Protein AF-A0A8J7CRI2-F1 (afdb_monomer_lite)

Secondary structure (DSSP, 8-state):
---S-TT-SS--S-----EEE-SSPBPPPHHHHHH-GGGGG--B--EEES----

pLDDT: mean 85.54, std 10.89, range [47.16, 96.44]

Foldseek 3Di:
DQPDDPPDPDRDPPDDDQKAWPDAWDQDDPVVCVVPVVSRPDTDTDIGGPDDDD

Radius of gyration: 18.37 Å; chains: 1; bounding box: 38×15×52 Å

Structure (mmCIF, N/CA/C/O backbone):
data_AF-A0A8J7CRI2-F1
#
_entry.id   AF-A0A8J7CRI2-F1
#
loop_
_atom_site.group_PDB
_atom_site.id
_atom_site.type_symbol
_atom_site.label_atom_id
_atom_site.label_alt_id
_atom_site.label_comp_id
_atom_site.label_asym_id
_atom_site.label_entity_id
_atom_site.label_seq_id
_atom_site.pdbx_PDB_ins_code
_atom_site.Cartn_x
_atom_site.Cartn_y
_atom_site.Cartn_z
_atom_site.occupancy
_atom_site.B_iso_or_equiv
_atom_site.auth_seq_id
_atom_site.auth_comp_id
_atom_site.auth_asym_id
_atom_site.auth_atom_id
_atom_site.pdbx_PDB_model_num
ATOM 1 N N . GLY A 1 1 ? -6.511 0.228 12.550 1.00 65.06 1 GLY A N 1
ATOM 2 C CA . GLY A 1 1 ? -5.684 -0.115 13.720 1.00 65.06 1 GLY A CA 1
ATOM 3 C C . GLY A 1 1 ? -6.265 0.582 14.923 1.00 65.06 1 GLY A C 1
ATOM 4 O O . GLY A 1 1 ? -6.773 1.683 14.758 1.00 65.06 1 GLY A O 1
ATOM 5 N N . CYS A 1 2 ? -6.251 -0.062 16.087 1.00 77.38 2 CYS A N 1
ATOM 6 C CA . CYS A 1 2 ? -6.645 0.595 17.328 1.00 77.38 2 CYS A CA 1
ATOM 7 C C . CYS A 1 2 ? -5.527 1.561 17.742 1.00 77.38 2 CYS A C 1
ATOM 9 O O . CYS A 1 2 ? -4.365 1.162 17.759 1.00 77.38 2 CYS A O 1
ATOM 11 N N . ILE A 1 3 ? -5.872 2.817 18.020 1.00 82.06 3 ILE A N 1
ATOM 12 C CA . ILE A 1 3 ? -4.921 3.845 18.482 1.00 82.06 3 ILE A CA 1
ATOM 13 C C . ILE A 1 3 ? -4.826 3.902 20.012 1.00 82.06 3 ILE A C 1
ATOM 15 O O . ILE A 1 3 ? -4.028 4.655 20.557 1.00 82.06 3 ILE A O 1
ATOM 19 N N . CYS A 1 4 ? -5.659 3.124 20.706 1.00 83.56 4 CYS A N 1
ATOM 20 C CA . CYS A 1 4 ? -5.685 3.080 22.156 1.00 83.56 4 CYS A CA 1
ATOM 21 C C . CYS A 1 4 ? -4.372 2.468 22.710 1.00 83.56 4 CYS A C 1
ATOM 23 O O . CYS A 1 4 ? -3.879 1.482 22.149 1.00 83.56 4 CYS A O 1
ATOM 25 N N . PRO A 1 5 ? -3.819 2.994 23.822 1.00 82.06 5 PRO A N 1
ATOM 26 C CA . PRO A 1 5 ? -2.662 2.400 24.490 1.00 82.06 5 PRO A CA 1
ATOM 27 C C . PRO A 1 5 ? -2.967 0.977 24.974 1.00 82.06 5 PRO A C 1
ATOM 29 O O . PRO A 1 5 ? -4.063 0.712 25.467 1.00 82.06 5 PRO A O 1
ATOM 32 N N . LYS A 1 6 ? -1.985 0.066 24.906 1.00 77.31 6 LYS A N 1
ATOM 33 C CA . LYS A 1 6 ? -2.160 -1.344 25.320 1.00 77.31 6 LYS A CA 1
ATOM 34 C C . LYS A 1 6 ? -2.517 -1.526 26.804 1.00 77.31 6 LYS A C 1
ATOM 36 O O . LYS A 1 6 ? -3.004 -2.585 27.171 1.00 77.31 6 LYS A O 1
ATOM 41 N N . ASN A 1 7 ? -2.275 -0.516 27.638 1.00 84.50 7 ASN A N 1
ATOM 42 C CA . ASN A 1 7 ? -2.526 -0.551 29.081 1.00 84.50 7 ASN A CA 1
ATOM 43 C C . ASN A 1 7 ? -3.988 -0.260 29.455 1.00 84.50 7 ASN A C 1
ATOM 45 O O . ASN A 1 7 ? -4.331 -0.325 30.632 1.00 84.50 7 ASN A O 1
ATOM 49 N N . PHE A 1 8 ? -4.842 0.104 28.495 1.00 79.88 8 PHE A N 1
ATOM 50 C CA . PHE A 1 8 ? -6.231 0.438 28.792 1.00 79.88 8 PHE A CA 1
ATOM 51 C C . PHE A 1 8 ? -7.089 -0.834 28.866 1.00 79.88 8 PHE A C 1
ATOM 53 O O . PHE A 1 8 ? -7.107 -1.602 27.903 1.00 79.88 8 PHE A O 1
ATOM 60 N N . PRO A 1 9 ? -7.835 -1.051 29.968 1.00 81.44 9 PRO A N 1
ATOM 61 C CA . PRO A 1 9 ? -8.671 -2.241 30.134 1.00 81.44 9 PRO A CA 1
ATOM 62 C C . PRO A 1 9 ? -9.918 -2.230 29.235 1.00 81.44 9 PRO A C 1
ATOM 64 O O . PRO A 1 9 ? -10.515 -3.277 29.003 1.00 81.44 9 PRO A O 1
ATOM 67 N N . VAL A 1 10 ? -10.310 -1.063 28.710 1.00 82.62 10 VAL A N 1
ATOM 68 C CA . VAL A 1 10 ? -11.462 -0.887 27.815 1.00 82.62 10 VAL A CA 1
ATOM 69 C C . VAL A 1 10 ? -11.111 0.017 26.634 1.00 82.62 10 VAL A C 1
ATOM 71 O O . VAL A 1 10 ? -10.299 0.936 26.746 1.00 82.62 10 VAL A O 1
ATOM 74 N N . CYS A 1 11 ? -11.728 -0.243 25.479 1.00 80.94 11 CYS A N 1
ATOM 75 C CA . CYS A 1 11 ? -11.546 0.579 24.285 1.00 80.94 11 CYS A CA 1
ATOM 76 C C . CYS A 1 11 ? -12.253 1.932 24.453 1.00 80.94 11 CYS A C 1
ATOM 78 O O . CYS A 1 11 ? -13.462 1.968 24.652 1.00 80.94 11 CYS A O 1
ATOM 80 N N . VAL A 1 12 ? -11.508 3.034 24.318 1.00 82.44 12 VAL A N 1
ATOM 81 C CA . VAL A 1 12 ? -12.040 4.411 24.412 1.00 82.44 12 VAL A CA 1
ATOM 82 C C . VAL A 1 12 ? -11.986 5.181 23.088 1.00 82.44 12 VAL A C 1
ATOM 84 O O . VAL A 1 12 ? -12.570 6.249 22.963 1.00 82.44 12 VAL A O 1
ATOM 87 N N . CYS A 1 13 ? -11.287 4.657 22.078 1.00 78.56 13 CYS A N 1
ATOM 88 C CA . CYS A 1 13 ? -11.017 5.372 20.829 1.00 78.56 13 CYS A CA 1
ATOM 89 C C . CYS A 1 13 ? -12.104 5.188 19.758 1.00 78.56 13 CYS A C 1
ATOM 91 O O . CYS A 1 13 ? -12.077 5.907 18.764 1.00 78.56 13 CYS A O 1
ATOM 93 N N . ASN A 1 14 ? -13.019 4.217 19.911 1.00 75.62 14 ASN A N 1
ATOM 94 C CA . ASN A 1 14 ? -14.115 3.896 18.975 1.00 75.62 14 ASN 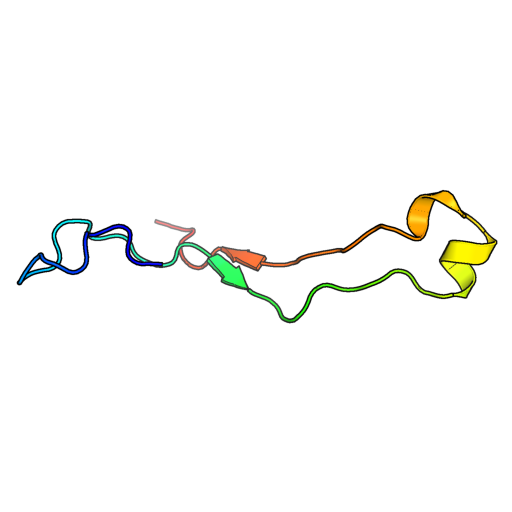A CA 1
ATOM 95 C C . ASN A 1 14 ? -13.730 3.823 17.476 1.00 75.62 14 ASN A C 1
ATOM 97 O O . ASN A 1 14 ? -14.589 3.862 16.594 1.00 75.62 14 ASN A O 1
ATOM 101 N N . HIS A 1 15 ? -12.438 3.687 17.169 1.00 78.56 15 HIS A N 1
ATOM 102 C CA . HIS A 1 15 ? -11.909 3.839 15.824 1.00 78.56 15 HIS A CA 1
ATOM 103 C C . HIS A 1 15 ? -12.176 2.573 15.008 1.00 78.56 15 HIS A C 1
ATOM 105 O O . HIS A 1 15 ? -11.516 1.544 15.178 1.00 78.56 15 HIS A O 1
ATOM 111 N N . ARG A 1 16 ? -13.125 2.654 14.079 1.00 76.81 16 ARG A N 1
ATOM 112 C CA . ARG A 1 16 ? -13.452 1.565 13.152 1.00 76.81 16 ARG A CA 1
ATOM 113 C C . ARG A 1 16 ? -12.682 1.727 11.847 1.00 76.81 16 ARG A C 1
ATOM 115 O O . ARG A 1 16 ? -12.255 2.821 11.487 1.00 76.81 16 ARG A O 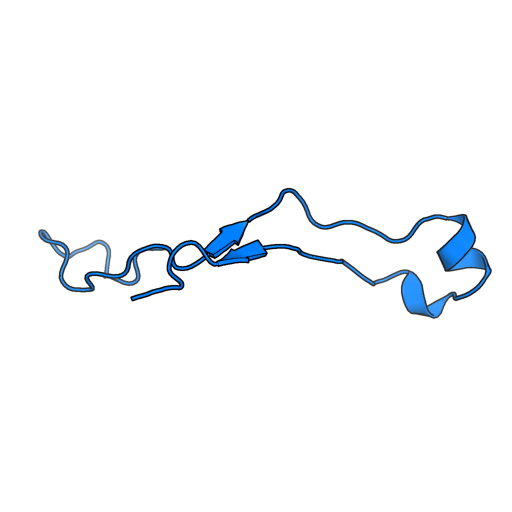1
ATOM 122 N N . ALA A 1 17 ? -12.440 0.617 11.156 1.00 79.69 17 ALA A N 1
ATOM 123 C CA . ALA A 1 17 ? -11.793 0.663 9.853 1.00 79.69 17 ALA A CA 1
ATOM 124 C C . ALA A 1 17 ? -12.689 1.423 8.863 1.00 79.69 17 ALA A C 1
ATOM 126 O O . ALA A 1 17 ? -13.848 1.068 8.681 1.00 79.69 17 ALA A O 1
ATOM 127 N N . THR A 1 18 ? -12.148 2.470 8.241 1.00 82.94 18 THR A N 1
ATOM 128 C CA . THR A 1 18 ? -12.854 3.296 7.247 1.00 82.94 18 THR A CA 1
ATOM 129 C C . THR A 1 18 ? -12.597 2.839 5.815 1.00 82.94 18 THR A C 1
ATOM 131 O O . THR A 1 18 ? -13.354 3.183 4.908 1.00 82.94 18 THR A O 1
ATOM 134 N N . ILE A 1 19 ? -11.545 2.044 5.607 1.00 88.38 19 ILE A N 1
ATOM 135 C CA . ILE A 1 19 ? -11.143 1.520 4.306 1.00 88.38 19 ILE A CA 1
ATOM 136 C C . ILE A 1 19 ? -10.826 0.022 4.384 1.00 88.38 19 ILE A C 1
ATOM 138 O O . ILE A 1 19 ? -10.300 -0.466 5.388 1.00 88.38 19 ILE A O 1
ATOM 142 N N . LYS A 1 20 ? -11.105 -0.696 3.300 1.00 88.56 20 LYS A N 1
ATOM 143 C CA . LYS A 1 20 ? -10.722 -2.084 3.047 1.00 88.56 20 LYS A CA 1
ATOM 144 C C . LYS A 1 20 ? -9.630 -2.108 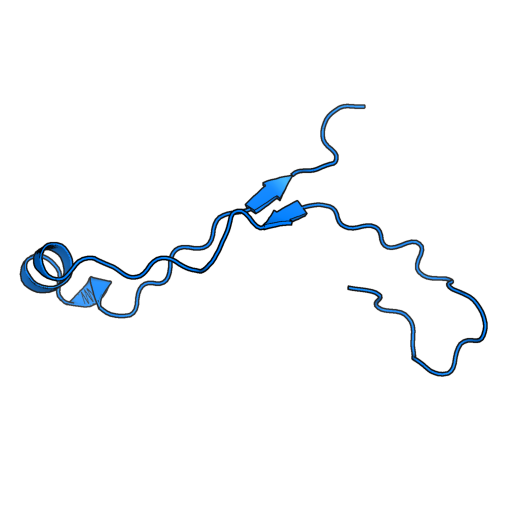1.987 1.00 88.56 20 LYS A C 1
ATOM 146 O O . LYS A 1 20 ? -9.790 -1.569 0.900 1.00 88.56 20 LYS A O 1
ATOM 151 N N . ILE A 1 21 ? -8.499 -2.729 2.299 1.00 90.56 21 ILE A N 1
ATOM 152 C CA . ILE A 1 21 ? -7.351 -2.784 1.388 1.00 90.56 21 ILE A CA 1
ATOM 153 C C . ILE A 1 21 ? -7.622 -3.826 0.295 1.00 90.56 21 ILE A C 1
ATOM 155 O O . ILE A 1 21 ? -7.905 -4.985 0.601 1.00 90.56 21 ILE A O 1
ATOM 159 N N . LEU A 1 22 ? -7.498 -3.430 -0.975 1.00 89.12 22 LEU A N 1
ATOM 160 C CA . LEU A 1 22 ? -7.743 -4.288 -2.139 1.00 89.12 22 LEU A CA 1
ATOM 161 C C . LEU A 1 22 ? -6.445 -4.957 -2.623 1.00 89.12 22 LEU A C 1
ATOM 163 O O . LEU A 1 22 ? -5.997 -4.782 -3.756 1.00 89.12 22 LEU A O 1
ATOM 167 N N . GLY A 1 23 ? -5.836 -5.751 -1.739 1.00 92.25 23 GLY A N 1
ATOM 168 C CA . GLY A 1 23 ? -4.672 -6.586 -2.048 1.00 92.25 23 GLY A CA 1
ATOM 169 C C . GLY A 1 23 ? -3.307 -5.951 -1.758 1.00 92.25 23 GLY A C 1
ATOM 170 O O . GLY A 1 23 ? -3.179 -4.944 -1.064 1.00 92.25 23 GLY A O 1
ATOM 171 N N . LYS A 1 24 ? -2.247 -6.605 -2.249 1.00 91.94 24 LYS A N 1
ATOM 172 C CA . LYS A 1 24 ? -0.853 -6.169 -2.055 1.00 91.94 24 LYS A CA 1
ATOM 173 C C . LYS A 1 24 ? -0.499 -5.033 -3.018 1.00 91.94 24 LYS A C 1
ATOM 17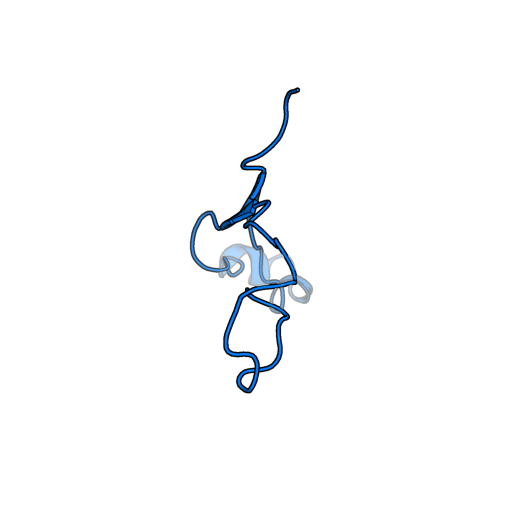5 O O . LYS A 1 24 ? -1.086 -4.915 -4.090 1.00 91.94 24 LYS A O 1
ATOM 180 N N . ALA A 1 25 ? 0.505 -4.236 -2.650 1.00 92.69 25 ALA A N 1
ATOM 181 C CA . ALA A 1 25 ? 1.021 -3.185 -3.522 1.00 92.69 25 ALA A CA 1
ATOM 182 C C . ALA A 1 25 ? 1.482 -3.764 -4.873 1.00 92.69 25 ALA A C 1
ATOM 184 O O . ALA A 1 25 ? 2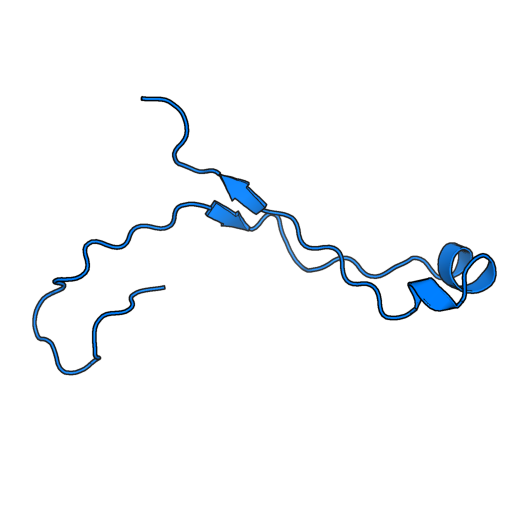.154 -4.798 -4.906 1.00 92.69 25 ALA A O 1
ATOM 185 N N . ARG A 1 26 ? 1.126 -3.102 -5.977 1.00 93.75 26 ARG A N 1
ATOM 186 C CA . ARG A 1 26 ? 1.521 -3.494 -7.335 1.00 93.75 26 ARG A CA 1
ATOM 187 C C . ARG A 1 26 ? 2.787 -2.747 -7.742 1.00 93.75 26 ARG A C 1
ATOM 189 O O . ARG A 1 26 ? 2.869 -1.532 -7.571 1.00 93.75 26 ARG A O 1
ATOM 196 N N . ALA A 1 27 ? 3.762 -3.498 -8.240 1.00 94.12 27 ALA A N 1
ATOM 197 C CA . ALA A 1 27 ? 4.987 -2.969 -8.824 1.00 94.12 27 ALA A CA 1
ATOM 198 C C . ALA A 1 27 ? 4.788 -2.719 -10.333 1.00 94.12 27 ALA A C 1
ATOM 200 O O . ALA A 1 27 ? 3.943 -3.389 -10.938 1.00 94.12 27 ALA A O 1
ATOM 201 N N . PRO A 1 28 ? 5.548 -1.791 -10.936 1.00 92.69 28 PRO A N 1
ATOM 202 C CA . PRO A 1 28 ? 5.561 -1.580 -12.383 1.00 92.69 28 PRO A CA 1
ATOM 203 C C . PRO A 1 28 ? 6.013 -2.841 -13.131 1.00 92.69 28 PRO A C 1
ATOM 205 O O . PRO A 1 28 ? 6.819 -3.634 -12.633 1.00 92.69 28 PRO A O 1
ATOM 208 N N . ALA A 1 29 ? 5.523 -3.016 -14.357 1.00 94.00 29 ALA A N 1
ATOM 209 C CA . ALA A 1 29 ? 5.970 -4.102 -15.225 1.00 94.00 29 ALA A CA 1
ATOM 210 C C . ALA A 1 29 ? 7.357 -3.805 -15.822 1.00 94.00 29 ALA A C 1
ATOM 212 O O . ALA A 1 29 ? 7.713 -2.656 -16.074 1.00 94.00 29 ALA A O 1
ATOM 213 N N . GLN A 1 30 ? 8.122 -4.846 -16.160 1.00 94.12 30 GLN A N 1
ATOM 214 C CA . GLN A 1 30 ? 9.459 -4.686 -16.756 1.00 94.12 30 GLN A CA 1
ATOM 215 C C . GLN A 1 30 ? 9.450 -3.865 -18.057 1.00 94.12 30 GLN A C 1
ATOM 217 O O . GLN A 1 30 ? 10.367 -3.090 -18.316 1.00 94.12 30 GLN A O 1
ATOM 222 N N . ALA A 1 31 ? 8.404 -4.004 -18.876 1.00 95.75 31 ALA A N 1
ATOM 223 C CA . ALA A 1 31 ? 8.242 -3.209 -20.094 1.00 95.75 31 ALA A CA 1
ATOM 224 C C . ALA A 1 31 ? 8.069 -1.709 -19.800 1.00 95.75 31 ALA A C 1
ATOM 226 O O . ALA A 1 31 ? 8.605 -0.871 -20.523 1.00 95.75 31 ALA A O 1
ATOM 227 N N . GLU A 1 32 ? 7.365 -1.377 -18.719 1.00 92.12 32 GLU A N 1
ATOM 228 C CA . GLU A 1 32 ? 7.138 -0.001 -18.284 1.00 92.12 32 GLU A CA 1
ATOM 229 C C . GLU A 1 32 ? 8.422 0.625 -17.744 1.00 92.12 32 GLU A C 1
ATOM 231 O O . GLU A 1 32 ? 8.743 1.745 -18.121 1.00 92.12 32 GLU A O 1
ATOM 236 N N . ILE A 1 33 ? 9.211 -0.122 -16.965 1.00 94.56 33 ILE A N 1
ATOM 237 C CA . ILE A 1 33 ? 10.518 0.338 -16.471 1.00 94.56 33 ILE A CA 1
ATOM 238 C C . ILE A 1 33 ? 11.470 0.644 -17.639 1.00 94.56 33 ILE A C 1
ATOM 240 O O . ILE A 1 33 ? 12.167 1.655 -17.610 1.00 94.56 33 ILE A O 1
ATOM 244 N N . ARG A 1 34 ? 11.476 -0.182 -18.697 1.00 95.19 34 ARG A N 1
ATOM 245 C CA . ARG A 1 34 ? 12.305 0.066 -19.894 1.00 95.19 34 ARG A CA 1
ATOM 246 C C . ARG A 1 34 ? 11.896 1.330 -20.652 1.00 95.19 34 ARG A C 1
ATOM 248 O O . ARG A 1 34 ? 12.761 2.034 -21.158 1.00 95.19 34 ARG A O 1
ATOM 255 N N . ARG A 1 35 ? 10.592 1.615 -20.744 1.00 96.44 35 ARG A N 1
ATOM 256 C CA . ARG A 1 35 ? 10.068 2.823 -21.407 1.00 96.44 35 ARG A CA 1
ATOM 257 C C . ARG A 1 35 ? 10.178 4.066 -20.517 1.00 96.44 35 ARG A C 1
ATOM 259 O O . ARG A 1 35 ? 10.342 5.170 -21.024 1.00 96.44 35 ARG A O 1
ATOM 266 N N . ASN A 1 36 ? 10.071 3.890 -19.204 1.00 94.38 36 ASN A N 1
ATOM 267 C CA . ASN A 1 36 ? 10.095 4.940 -18.198 1.00 94.38 36 ASN A CA 1
ATOM 268 C C . ASN A 1 36 ? 10.902 4.483 -16.972 1.00 94.38 36 ASN A C 1
ATOM 270 O O . ASN A 1 36 ? 10.351 3.969 -15.996 1.00 94.38 36 ASN A O 1
ATOM 274 N N . GLY A 1 37 ? 12.213 4.738 -16.989 1.00 90.62 37 GLY A N 1
ATOM 275 C CA . GLY A 1 37 ? 13.111 4.340 -15.898 1.00 90.62 37 GLY A CA 1
ATOM 276 C C . GLY A 1 37 ? 12.736 4.930 -14.533 1.00 90.62 37 GLY A C 1
ATOM 277 O O . GLY A 1 37 ? 12.979 4.305 -13.500 1.00 90.62 37 GLY A O 1
ATOM 278 N N . ARG A 1 38 ? 12.061 6.088 -14.506 1.00 94.25 38 ARG A N 1
ATOM 279 C CA . ARG A 1 38 ? 11.578 6.711 -13.262 1.00 94.25 38 ARG A CA 1
ATOM 280 C C . ARG A 1 38 ? 10.481 5.902 -12.572 1.00 94.25 38 ARG A C 1
ATOM 282 O O . ARG A 1 38 ? 10.281 6.073 -11.375 1.00 94.25 38 ARG A O 1
ATOM 289 N N . ALA A 1 39 ? 9.793 5.014 -13.291 1.00 92.12 39 ALA A N 1
ATOM 290 C CA . ALA A 1 39 ? 8.740 4.182 -12.719 1.00 92.12 39 ALA A CA 1
ATOM 291 C C . ALA A 1 39 ? 9.278 3.073 -11.802 1.00 92.12 39 ALA A C 1
ATOM 293 O O . ALA A 1 39 ? 8.512 2.555 -11.001 1.00 92.12 39 ALA A O 1
ATOM 294 N N . SER A 1 40 ? 10.573 2.729 -11.869 1.00 92.00 40 SER A N 1
ATOM 295 C CA . SER A 1 40 ? 11.183 1.586 -11.160 1.00 92.00 40 SER A CA 1
ATOM 296 C C . SER A 1 40 ? 10.871 1.517 -9.653 1.00 92.00 40 SER A C 1
ATOM 298 O O . SER A 1 40 ? 10.696 0.435 -9.096 1.00 92.00 40 SER A O 1
ATOM 300 N N . SER A 1 41 ? 10.737 2.665 -8.983 1.00 92.69 41 SER A N 1
ATOM 301 C CA . SER A 1 41 ? 10.450 2.746 -7.544 1.00 92.69 41 SER A CA 1
ATOM 302 C C . SER A 1 41 ? 8.959 2.858 -7.193 1.00 92.69 41 SER A C 1
ATOM 304 O O . SER A 1 41 ? 8.609 2.866 -6.007 1.00 92.69 41 SER A O 1
ATOM 306 N N . ALA A 1 42 ? 8.068 2.938 -8.184 1.00 93.88 42 ALA A N 1
ATOM 307 C CA . ALA A 1 42 ? 6.641 3.129 -7.962 1.00 93.88 42 ALA A CA 1
ATOM 308 C C . ALA A 1 42 ? 5.996 1.898 -7.299 1.00 93.88 42 ALA A C 1
ATOM 310 O O . ALA A 1 42 ? 6.274 0.748 -7.642 1.00 93.88 42 ALA A O 1
ATOM 311 N N . LYS A 1 43 ? 5.094 2.139 -6.341 1.00 93.44 43 LYS A N 1
ATOM 312 C CA . LYS A 1 43 ? 4.280 1.099 -5.692 1.00 93.44 43 LYS A CA 1
ATOM 313 C C . LYS A 1 43 ? 2.834 1.568 -5.609 1.00 93.44 43 LYS A C 1
ATOM 315 O O . LYS A 1 43 ? 2.505 2.406 -4.770 1.00 93.44 43 LYS A O 1
ATOM 320 N N . LEU A 1 44 ? 1.967 1.007 -6.447 1.00 94.25 44 LEU A N 1
ATOM 321 C CA . LEU A 1 44 ? 0.541 1.327 -6.443 1.00 94.25 44 LEU A CA 1
ATOM 322 C C . LEU A 1 44 ? -0.159 0.583 -5.301 1.00 94.25 44 LEU A C 1
ATOM 324 O O . LEU A 1 44 ? -0.026 -0.635 -5.171 1.00 94.25 44 LEU A O 1
ATOM 328 N N . ARG A 1 45 ? -0.922 1.303 -4.478 1.00 94.88 45 ARG A N 1
ATOM 329 C CA . ARG A 1 45 ? -1.760 0.738 -3.409 1.00 94.88 45 ARG A CA 1
ATOM 330 C C . ARG A 1 45 ? -3.209 1.133 -3.654 1.00 94.88 45 ARG A C 1
ATOM 332 O O . ARG A 1 45 ? -3.471 2.284 -3.982 1.00 94.88 45 ARG A O 1
ATOM 339 N N . VAL A 1 46 ? -4.126 0.188 -3.470 1.00 94.06 46 VAL A N 1
ATOM 340 C CA . VAL A 1 46 ? -5.559 0.392 -3.704 1.00 94.06 46 VAL A CA 1
ATOM 341 C C . VAL A 1 46 ? -6.329 0.014 -2.444 1.00 94.06 46 VAL A C 1
ATOM 343 O O . VAL A 1 46 ? -6.065 -1.021 -1.827 1.00 94.06 46 VAL A O 1
ATOM 346 N N . ALA A 1 47 ? -7.274 0.861 -2.055 1.00 92.88 47 ALA A N 1
ATOM 347 C CA . ALA A 1 47 ? -8.199 0.600 -0.967 1.00 92.88 47 ALA A CA 1
ATOM 348 C C . ALA A 1 47 ? -9.588 1.128 -1.334 1.00 92.88 47 ALA A C 1
ATOM 350 O O . ALA A 1 47 ? -9.716 2.125 -2.041 1.00 92.88 47 ALA A O 1
ATOM 351 N N . GLU A 1 48 ? -10.612 0.450 -0.841 1.00 91.50 48 GLU A N 1
ATOM 352 C CA . GLU A 1 48 ? -12.019 0.807 -0.978 1.00 91.50 48 GLU A CA 1
ATOM 353 C C . GLU A 1 48 ? -12.523 1.421 0.328 1.00 91.50 48 GLU A C 1
ATOM 355 O O . GLU A 1 48 ? -12.161 0.957 1.407 1.00 91.50 48 GLU A O 1
ATOM 360 N N . LYS A 1 49 ? -13.367 2.452 0.265 1.00 87.81 49 LYS A N 1
ATOM 361 C CA . LYS A 1 49 ? -13.992 3.032 1.461 1.00 87.81 49 LYS A CA 1
ATOM 362 C C . LYS A 1 49 ? -15.179 2.166 1.894 1.00 87.81 49 LYS A C 1
ATOM 364 O O . LYS A 1 49 ? -16.123 2.008 1.134 1.00 87.81 49 LYS A O 1
ATOM 369 N N . ILE A 1 50 ? -15.169 1.676 3.135 1.00 84.69 50 ILE A N 1
ATOM 370 C CA . ILE A 1 50 ? -16.210 0.787 3.698 1.00 84.69 50 ILE A CA 1
ATOM 371 C C . ILE A 1 50 ? -17.227 1.521 4.586 1.00 84.69 50 ILE A C 1
ATOM 373 O O . ILE A 1 50 ? -17.769 0.959 5.529 1.00 84.69 50 ILE A O 1
ATOM 377 N N . GLY A 1 51 ? -17.490 2.796 4.300 1.00 72.56 51 GLY A N 1
ATOM 378 C CA . GLY A 1 51 ? -18.373 3.630 5.122 1.00 72.56 51 GLY A CA 1
ATOM 379 C C . GLY A 1 51 ? -18.759 4.919 4.415 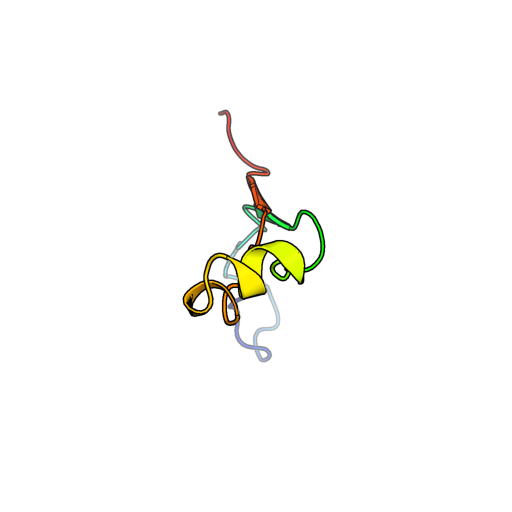1.00 72.56 51 GLY A C 1
ATOM 380 O O . GLY A 1 51 ? -18.356 6.007 4.825 1.00 72.56 51 GLY A O 1
ATOM 381 N N . GLY A 1 52 ? -19.444 4.793 3.281 1.00 58.81 52 GLY A N 1
ATOM 382 C CA . GLY A 1 52 ? -19.809 5.932 2.448 1.00 58.81 52 GLY A CA 1
ATOM 383 C C . GLY A 1 52 ? -21.097 5.721 1.671 1.00 58.81 52 GLY A C 1
ATOM 384 O O . GLY A 1 52 ? -21.057 5.653 0.450 1.00 58.81 52 GLY A O 1
ATOM 385 N N . ARG A 1 53 ? -22.216 5.657 2.381 1.00 49.28 53 ARG A N 1
ATOM 386 C CA . ARG A 1 53 ? -23.273 6.673 2.333 1.00 49.28 53 ARG A CA 1
ATOM 387 C C . ARG A 1 53 ? -23.984 6.613 3.683 1.00 49.28 53 ARG A C 1
ATOM 389 O O . ARG A 1 53 ? -23.938 5.575 4.337 1.00 49.28 53 ARG A O 1
ATOM 396 N N . GLU A 1 54 ? -24.445 7.777 4.111 1.00 47.16 54 GLU A N 1
ATOM 397 C CA . GLU A 1 54 ? -25.372 7.964 5.228 1.00 47.16 54 GLU A CA 1
ATOM 398 C C . GLU A 1 54 ? -26.462 6.884 5.274 1.00 47.16 54 GLU A C 1
ATOM 400 O O . GLU A 1 54 ? -26.899 6.457 4.177 1.00 47.16 54 GLU A O 1
#

Sequence (54 aa):
GCICPKNFPVCVCNHRATIKILGKARAPAQAEIRRNGRASSAKLRVAEKIGGRE